Protein AF-A0A0Q4G866-F1 (afdb_monomer)

pLDDT: mean 86.42, std 5.1, range [59.03, 91.69]

Mean predicted aligned error: 4.07 Å

Sequence (59 aa):
MTQKDRSDLVGQLAAGAAVDRRFPRTGDPEAVRKHLSAMQAEGDMFAAVDDAESDWLSA

Solvent-accessible surface area (backbone atoms only — not comparable to full-atom values): 3525 Å² total; per-residue (Å²): 136,62,61,54,78,42,92,51,56,43,8,54,49,38,49,54,46,71,74,38,85,83,49,61,85,88,53,56,73,65,50,47,52,52,52,39,58,75,68,66,55,57,72,66,58,53,52,21,50,54,51,50,48,53,53,58,78,73,107

Radius of gyration: 10.65 Å; Cα contacts (8 Å, |Δi|>4): 41; chains: 1; bounding box: 24×22×28 Å

Structure (mmCIF, N/CA/C/O backbone):
data_AF-A0A0Q4G866-F1
#
_entry.id   AF-A0A0Q4G866-F1
#
loop_
_atom_site.group_PDB
_atom_site.id
_atom_site.type_symbol
_atom_site.label_atom_id
_atom_site.label_alt_id
_atom_site.label_comp_id
_atom_site.label_asym_id
_atom_site.label_entity_id
_atom_site.label_seq_id
_atom_site.pdbx_PDB_ins_code
_atom_s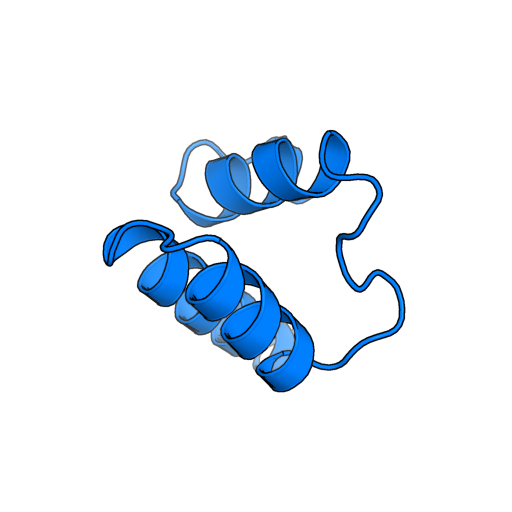ite.Cartn_x
_atom_site.Cartn_y
_atom_site.Cartn_z
_atom_site.occupancy
_atom_site.B_iso_or_equiv
_atom_site.auth_seq_id
_atom_site.auth_comp_id
_atom_site.auth_asym_id
_atom_site.auth_atom_id
_atom_site.pdbx_PDB_model_num
ATOM 1 N N . MET A 1 1 ? -11.443 -12.104 6.517 1.00 59.03 1 MET A N 1
ATOM 2 C CA . MET A 1 1 ? -11.927 -11.118 5.527 1.00 59.03 1 MET A CA 1
ATOM 3 C C . MET A 1 1 ? -10.778 -10.800 4.588 1.00 59.03 1 MET A C 1
ATOM 5 O O . MET A 1 1 ? -9.653 -10.715 5.064 1.00 59.03 1 MET A O 1
ATOM 9 N N . THR A 1 2 ? -11.017 -10.707 3.281 1.00 76.50 2 THR A N 1
ATOM 10 C CA . THR A 1 2 ? -9.988 -10.272 2.325 1.00 76.50 2 THR A CA 1
ATOM 11 C C . THR A 1 2 ? -10.116 -8.760 2.138 1.00 76.50 2 THR A C 1
ATOM 13 O O . THR A 1 2 ? -11.229 -8.251 2.108 1.00 76.50 2 THR A O 1
ATOM 16 N N . GLN A 1 3 ? -9.000 -8.031 2.016 1.00 80.25 3 GLN A N 1
ATOM 17 C CA . GLN A 1 3 ? -9.012 -6.555 1.970 1.00 80.2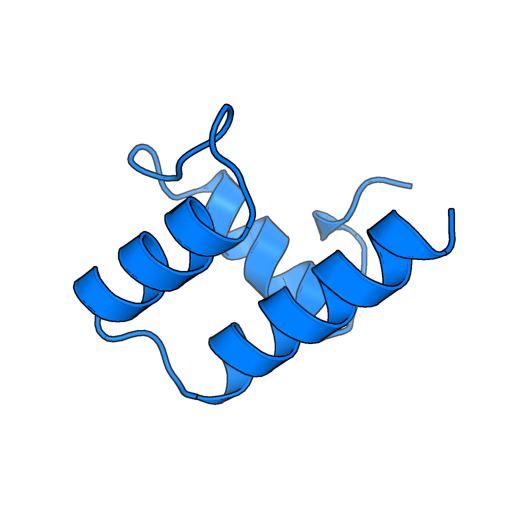5 3 GLN A CA 1
ATOM 18 C C . GLN A 1 3 ? -9.918 -5.988 0.858 1.00 80.25 3 GLN A C 1
ATOM 20 O O . GLN A 1 3 ? -10.566 -4.974 1.061 1.00 80.25 3 GLN A O 1
ATOM 25 N N . LYS A 1 4 ? -10.056 -6.697 -0.271 1.00 77.88 4 LYS A N 1
ATOM 26 C CA . LYS A 1 4 ? -10.938 -6.341 -1.403 1.00 77.88 4 LYS A CA 1
ATOM 27 C C . LYS A 1 4 ? -12.440 -6.285 -1.083 1.00 77.88 4 LYS A C 1
ATOM 29 O O . LYS A 1 4 ? -13.188 -5.733 -1.876 1.00 77.88 4 LYS A O 1
ATOM 34 N N . ASP A 1 5 ? -12.880 -6.900 0.015 1.00 82.31 5 ASP A N 1
ATOM 35 C CA . ASP A 1 5 ? -14.290 -6.905 0.428 1.00 82.31 5 ASP A CA 1
ATOM 36 C C . ASP A 1 5 ? -14.631 -5.693 1.317 1.00 82.31 5 ASP A C 1
ATOM 38 O O . ASP A 1 5 ? -15.779 -5.536 1.735 1.00 82.31 5 ASP A O 1
ATOM 42 N N . ARG A 1 6 ? -13.648 -4.829 1.622 1.00 83.69 6 ARG A N 1
ATOM 43 C CA . ARG A 1 6 ? -13.883 -3.566 2.328 1.00 83.69 6 ARG A CA 1
ATOM 44 C C . ARG A 1 6 ? -14.538 -2.549 1.392 1.00 83.69 6 ARG A C 1
ATOM 46 O O . ARG A 1 6 ? -14.233 -2.484 0.206 1.00 83.69 6 ARG A O 1
ATOM 53 N N . SER A 1 7 ? -15.424 -1.728 1.945 1.00 86.25 7 SER A N 1
ATOM 54 C CA . SER A 1 7 ? -16.102 -0.637 1.232 1.00 86.25 7 SER A CA 1
ATOM 55 C C . SER A 1 7 ? -15.373 0.711 1.327 1.00 86.25 7 SER A C 1
ATOM 57 O O . SER A 1 7 ? -15.862 1.709 0.806 1.00 86.25 7 SER A O 1
ATOM 59 N N . ASP A 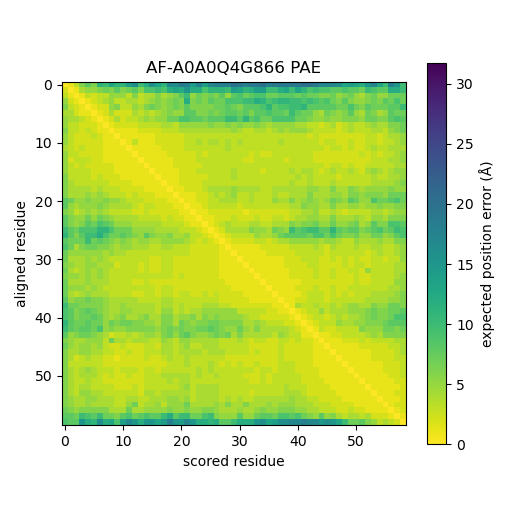1 8 ? -14.231 0.756 2.011 1.00 88.06 8 ASP A N 1
ATOM 60 C CA . ASP A 1 8 ? -13.392 1.943 2.166 1.00 88.06 8 ASP A CA 1
ATOM 61 C C . ASP A 1 8 ? -12.278 2.010 1.104 1.00 88.06 8 ASP A C 1
ATOM 63 O O . ASP A 1 8 ? -12.206 1.199 0.175 1.00 88.06 8 ASP A O 1
ATOM 67 N N . LEU A 1 9 ? -11.412 3.018 1.220 1.00 86.88 9 LEU A N 1
ATOM 68 C CA . LEU A 1 9 ? -10.320 3.254 0.277 1.00 86.88 9 LEU A CA 1
ATOM 69 C C . LEU A 1 9 ? -9.325 2.083 0.218 1.00 86.88 9 LEU A C 1
ATOM 71 O O . LEU A 1 9 ? -8.825 1.770 -0.862 1.00 86.88 9 LEU A O 1
ATOM 75 N N . VAL A 1 10 ? -9.100 1.368 1.326 1.00 89.75 10 VAL A N 1
ATOM 76 C CA . VAL A 1 10 ? -8.255 0.161 1.352 1.00 89.75 10 VAL A CA 1
ATOM 77 C C . VAL A 1 10 ? -8.856 -0.949 0.484 1.00 89.75 10 VAL A C 1
ATOM 79 O O . VAL A 1 10 ? -8.130 -1.643 -0.231 1.00 89.75 10 VAL A O 1
ATOM 82 N N . GLY A 1 11 ? -10.184 -1.091 0.480 1.00 89.44 11 GLY A N 1
ATOM 83 C CA . GLY A 1 11 ? -10.885 -2.009 -0.419 1.00 89.44 11 GLY A CA 1
ATOM 84 C C . GLY A 1 11 ? -10.724 -1.657 -1.896 1.00 89.44 11 GLY A C 1
ATOM 85 O O . GLY A 1 11 ? -10.445 -2.536 -2.717 1.00 89.44 11 GLY A O 1
ATOM 86 N N . GLN A 1 12 ? -10.809 -0.368 -2.233 1.00 88.50 12 GLN A N 1
ATOM 87 C CA . GLN A 1 12 ? -10.585 0.123 -3.599 1.00 88.50 12 GLN A CA 1
ATOM 88 C C . GLN A 1 12 ? -9.131 -0.079 -4.049 1.00 88.50 12 GLN A C 1
ATOM 90 O O . GLN A 1 12 ? -8.889 -0.570 -5.155 1.00 88.50 12 GLN A O 1
ATOM 95 N N . LEU A 1 13 ? -8.165 0.199 -3.168 1.00 89.38 13 LEU A N 1
ATOM 96 C CA . LEU A 1 13 ? -6.747 -0.084 -3.389 1.00 89.38 13 LEU A CA 1
ATOM 97 C C . LEU A 1 13 ? -6.515 -1.582 -3.631 1.00 89.38 13 LEU A C 1
ATOM 99 O O . LEU A 1 13 ? -5.840 -1.959 -4.589 1.00 89.38 13 LEU A O 1
ATOM 103 N N . ALA A 1 14 ? -7.107 -2.450 -2.809 1.00 89.00 14 ALA A N 1
ATOM 104 C CA . ALA A 1 14 ? -6.981 -3.898 -2.948 1.00 89.00 14 ALA A CA 1
ATOM 105 C C . ALA A 1 14 ? -7.615 -4.423 -4.249 1.00 89.00 14 ALA A C 1
ATOM 107 O O . ALA A 1 14 ? -7.063 -5.329 -4.880 1.00 89.00 14 ALA A O 1
ATOM 108 N N . ALA A 1 15 ? -8.741 -3.852 -4.682 1.00 88.94 15 ALA A N 1
ATOM 109 C CA . ALA A 1 15 ? -9.359 -4.178 -5.965 1.00 88.94 15 ALA A CA 1
ATOM 110 C C . ALA A 1 15 ? -8.466 -3.763 -7.150 1.00 88.94 15 ALA A C 1
ATOM 112 O O . ALA A 1 15 ? -8.257 -4.559 -8.069 1.00 88.94 15 ALA A O 1
ATOM 113 N N . GLY A 1 16 ? -7.873 -2.564 -7.100 1.00 86.62 16 GLY A N 1
ATOM 114 C CA . GLY A 1 16 ? -6.903 -2.093 -8.094 1.00 86.62 16 GLY A CA 1
ATOM 115 C C . GLY A 1 16 ? -5.638 -2.958 -8.141 1.00 86.62 16 GLY A C 1
ATOM 116 O O . GLY A 1 16 ? -5.212 -3.400 -9.209 1.00 86.62 16 GLY A O 1
ATOM 117 N N . ALA A 1 17 ? -5.085 -3.299 -6.977 1.00 88.31 17 ALA A N 1
ATOM 118 C CA . ALA A 1 17 ? -3.931 -4.186 -6.849 1.00 88.31 17 ALA A CA 1
ATOM 119 C C . ALA A 1 17 ? -4.198 -5.600 -7.396 1.00 88.31 17 ALA A C 1
ATOM 121 O O . ALA A 1 17 ? -3.297 -6.247 -7.937 1.00 88.31 17 ALA A O 1
ATOM 122 N N . ALA A 1 18 ? -5.435 -6.095 -7.278 1.00 87.94 18 ALA A N 1
ATOM 123 C CA . ALA A 1 18 ? -5.811 -7.413 -7.782 1.00 87.94 18 ALA A CA 1
ATOM 124 C C . ALA A 1 18 ? -5.765 -7.492 -9.317 1.00 87.94 18 ALA A C 1
ATOM 126 O O . ALA A 1 18 ? -5.361 -8.525 -9.858 1.00 87.94 18 ALA A O 1
ATOM 127 N N . VAL A 1 19 ? -6.147 -6.416 -10.013 1.00 88.19 19 VAL A N 1
ATOM 128 C CA . VAL A 1 19 ? -6.119 -6.354 -11.485 1.00 88.19 19 VAL A CA 1
ATOM 129 C C . VAL A 1 19 ? -4.756 -5.930 -12.037 1.00 88.19 19 VAL A C 1
ATOM 131 O O . VAL A 1 19 ? -4.426 -6.246 -13.183 1.00 88.19 19 VAL A O 1
ATOM 134 N N . ASP A 1 20 ? -3.924 -5.275 -11.226 1.00 88.19 20 ASP A N 1
ATOM 135 C CA . ASP A 1 20 ? -2.586 -4.868 -11.629 1.00 88.19 20 ASP A CA 1
ATOM 136 C C . ASP A 1 20 ? -1.572 -6.024 -11.546 1.00 88.19 20 ASP A C 1
ATOM 138 O O . ASP A 1 20 ? -1.183 -6.545 -10.494 1.00 88.19 20 ASP A O 1
ATOM 142 N N . ARG A 1 21 ? -1.098 -6.448 -12.718 1.00 87.75 21 ARG A N 1
ATOM 143 C CA . ARG A 1 21 ? -0.120 -7.537 -12.843 1.00 87.75 21 ARG A CA 1
ATOM 144 C C . ARG A 1 21 ? 1.272 -7.125 -12.370 1.00 87.75 21 ARG A C 1
ATOM 146 O O . ARG A 1 21 ? 2.007 -7.997 -11.914 1.00 87.75 21 ARG A O 1
ATOM 153 N N . ARG A 1 22 ? 1.607 -5.834 -12.459 1.00 87.62 22 ARG A N 1
ATOM 154 C CA . ARG A 1 22 ? 2.886 -5.254 -12.023 1.00 87.62 22 ARG A CA 1
ATOM 155 C C . ARG A 1 22 ? 2.890 -4.904 -10.536 1.00 87.62 22 ARG A C 1
ATOM 157 O O . ARG A 1 22 ? 3.944 -4.547 -10.024 1.00 87.62 22 ARG A O 1
ATOM 164 N N . PHE A 1 23 ? 1.749 -5.036 -9.856 1.00 89.00 23 PHE A N 1
ATOM 165 C CA . PHE A 1 23 ? 1.644 -4.753 -8.432 1.00 89.00 23 PHE A CA 1
ATOM 166 C C . PHE A 1 23 ? 2.679 -5.557 -7.620 1.00 89.00 23 PHE A C 1
ATOM 168 O O . PHE A 1 23 ? 2.780 -6.781 -7.801 1.00 89.00 23 PHE A O 1
ATOM 175 N N . PRO A 1 24 ? 3.434 -4.911 -6.714 1.00 88.62 24 PRO A N 1
ATOM 176 C 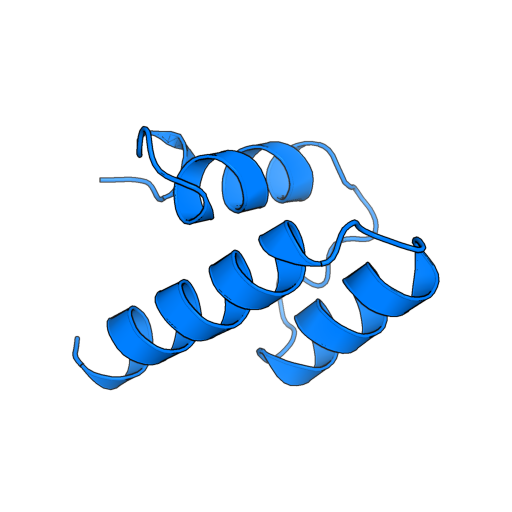CA . PRO A 1 24 ? 4.492 -5.558 -5.944 1.00 88.62 24 PRO A CA 1
ATOM 177 C C . PRO A 1 24 ? 3.915 -6.448 -4.828 1.00 88.62 24 PRO A C 1
ATOM 179 O O . PRO A 1 24 ? 3.831 -6.056 -3.672 1.00 88.62 24 PRO A O 1
ATOM 182 N N . ARG A 1 25 ? 3.534 -7.689 -5.166 1.00 85.44 25 ARG A N 1
ATOM 183 C CA . ARG A 1 25 ? 2.916 -8.659 -4.228 1.00 85.44 25 ARG A CA 1
ATOM 184 C C . ARG A 1 25 ? 3.839 -9.154 -3.112 1.00 85.44 25 ARG A C 1
ATOM 186 O O . ARG A 1 25 ? 3.354 -9.648 -2.103 1.00 85.44 25 ARG A O 1
ATOM 193 N N . THR A 1 26 ? 5.148 -9.079 -3.323 1.00 83.31 26 THR A N 1
ATOM 194 C CA . THR A 1 26 ? 6.183 -9.470 -2.352 1.00 83.31 26 THR A CA 1
ATOM 195 C C . THR A 1 26 ? 6.990 -8.264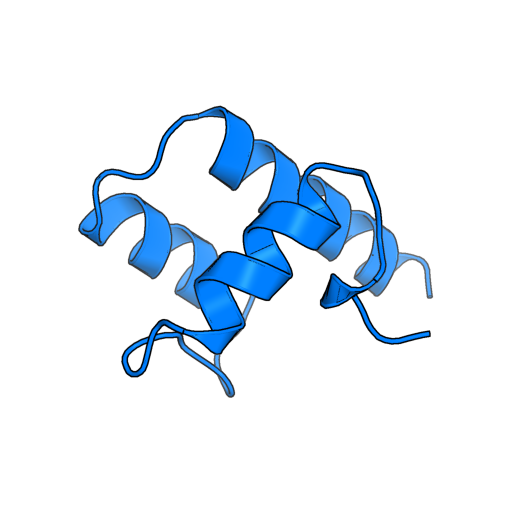 -1.871 1.00 83.31 26 THR A C 1
ATOM 197 O O . THR A 1 26 ? 8.072 -8.443 -1.318 1.00 83.31 26 THR A O 1
ATOM 200 N N . GLY A 1 27 ? 6.523 -7.049 -2.175 1.00 80.56 27 GLY A N 1
ATOM 201 C CA . GLY A 1 27 ? 7.167 -5.807 -1.766 1.00 80.56 27 GLY A CA 1
ATOM 202 C C . GLY A 1 27 ? 6.676 -5.329 -0.405 1.00 80.56 27 GLY A C 1
ATOM 203 O O . GLY A 1 27 ? 5.660 -5.789 0.110 1.00 80.56 27 GLY A O 1
ATOM 204 N N . ASP A 1 28 ? 7.417 -4.389 0.158 1.00 85.69 28 ASP A N 1
ATOM 205 C CA . ASP A 1 28 ? 7.065 -3.636 1.356 1.00 85.69 28 ASP A CA 1
ATOM 206 C C . ASP A 1 28 ? 6.148 -2.432 1.015 1.00 85.69 28 ASP A C 1
ATOM 208 O O . ASP A 1 28 ? 5.961 -2.106 -0.166 1.00 85.69 28 ASP A O 1
ATOM 212 N N . PRO A 1 29 ? 5.559 -1.748 2.014 1.00 85.69 29 PRO A N 1
ATOM 213 C CA . PRO A 1 29 ? 4.679 -0.603 1.773 1.00 85.69 29 PRO A CA 1
ATOM 214 C C . PRO A 1 29 ? 5.326 0.515 0.942 1.00 85.69 29 PRO A C 1
ATOM 216 O O . PRO A 1 29 ? 4.648 1.160 0.140 1.00 85.69 29 PRO A O 1
ATOM 219 N N . GLU A 1 30 ? 6.644 0.726 1.047 1.00 87.81 30 GLU A N 1
ATOM 220 C CA . GLU A 1 30 ? 7.350 1.719 0.232 1.00 87.81 30 GLU A CA 1
ATOM 221 C C . GLU A 1 30 ? 7.374 1.314 -1.249 1.00 87.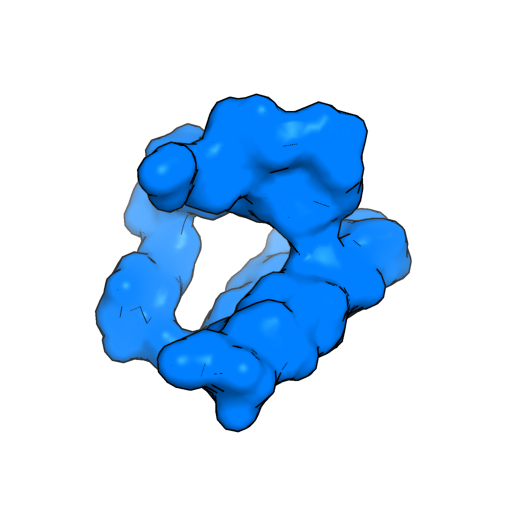81 30 GLU A C 1
ATOM 223 O O . GLU A 1 30 ? 7.203 2.164 -2.128 1.00 87.81 30 GLU A O 1
ATOM 228 N N . ALA A 1 31 ? 7.516 0.019 -1.548 1.00 90.38 31 ALA A N 1
ATOM 229 C CA . ALA A 1 31 ? 7.396 -0.498 -2.910 1.00 90.38 31 ALA A CA 1
ATOM 230 C C . ALA A 1 31 ? 5.992 -0.254 -3.490 1.00 90.38 31 ALA A C 1
ATOM 232 O O . ALA A 1 31 ? 5.871 0.129 -4.657 1.00 90.38 31 ALA A O 1
ATOM 233 N N . VAL A 1 32 ? 4.940 -0.405 -2.676 1.00 89.88 32 VAL A N 1
ATOM 234 C CA . 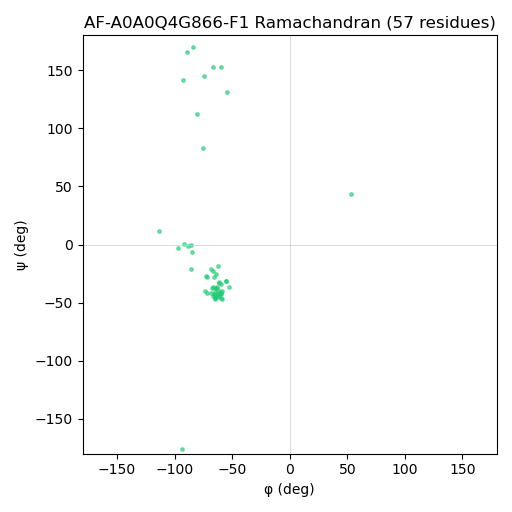VAL A 1 32 ? 3.557 -0.086 -3.074 1.00 89.88 32 VAL A CA 1
ATOM 235 C C . VAL A 1 32 ? 3.403 1.413 -3.346 1.00 89.88 32 VAL A C 1
ATOM 237 O O . VAL A 1 32 ? 2.896 1.783 -4.407 1.00 89.88 32 VAL A O 1
ATOM 240 N N . ARG A 1 33 ? 3.911 2.287 -2.463 1.00 89.56 33 ARG A N 1
ATOM 241 C CA . ARG A 1 33 ? 3.886 3.750 -2.665 1.00 89.56 33 ARG A CA 1
ATOM 242 C C . ARG A 1 33 ? 4.628 4.159 -3.942 1.00 89.56 33 ARG A C 1
ATOM 244 O O . ARG A 1 33 ? 4.095 4.925 -4.740 1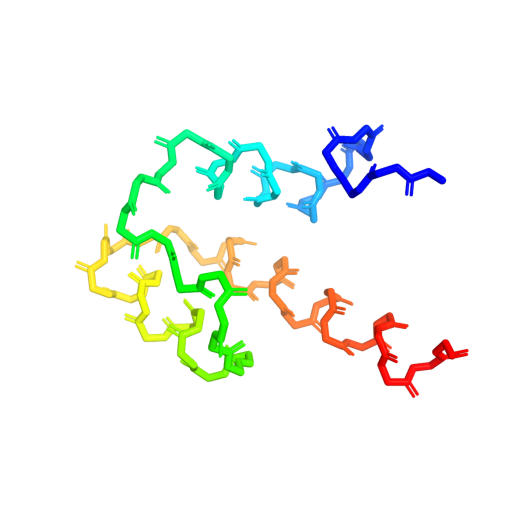.00 89.56 33 ARG A O 1
ATOM 251 N N . LYS A 1 34 ? 5.828 3.621 -4.191 1.00 90.88 34 LYS A N 1
ATOM 252 C CA . LYS A 1 34 ? 6.596 3.888 -5.425 1.00 90.88 34 LYS A CA 1
ATOM 253 C C . LYS A 1 34 ? 5.846 3.445 -6.676 1.00 90.88 34 LYS A C 1
ATOM 255 O O . LYS A 1 34 ? 5.862 4.157 -7.679 1.00 90.88 34 LYS A O 1
ATOM 260 N N . HIS A 1 35 ? 5.186 2.292 -6.617 1.00 90.94 35 HIS A N 1
ATOM 261 C CA . HIS A 1 35 ? 4.382 1.774 -7.717 1.00 90.94 35 HIS A CA 1
ATOM 262 C C . HIS A 1 35 ? 3.174 2.673 -8.019 1.00 90.94 35 HIS A C 1
ATOM 264 O O . HIS A 1 35 ? 2.954 3.031 -9.175 1.00 90.94 35 HIS A O 1
ATOM 270 N N . LEU A 1 36 ? 2.448 3.122 -6.989 1.00 89.31 36 LEU A N 1
ATOM 271 C CA . LEU A 1 36 ? 1.350 4.085 -7.139 1.00 89.31 36 LEU A CA 1
ATOM 272 C C . LEU A 1 36 ? 1.829 5.426 -7.711 1.00 89.31 36 LEU A C 1
ATOM 274 O O . LEU A 1 36 ? 1.220 5.941 -8.649 1.00 89.31 36 LEU A O 1
ATOM 278 N N . SER A 1 37 ? 2.963 5.948 -7.233 1.00 89.12 37 SER A N 1
ATOM 279 C CA . SER A 1 37 ? 3.585 7.160 -7.786 1.00 89.12 37 SER A CA 1
ATOM 280 C C . SER A 1 37 ? 3.959 7.005 -9.258 1.00 89.12 37 SER A C 1
ATOM 282 O O . SER A 1 37 ? 3.703 7.905 -10.055 1.00 89.12 37 SER A O 1
ATOM 284 N N . ALA A 1 38 ? 4.521 5.858 -9.650 1.00 89.44 38 ALA A N 1
ATOM 285 C CA . ALA A 1 38 ? 4.874 5.581 -11.042 1.00 89.44 38 ALA A CA 1
ATOM 286 C C . ALA A 1 38 ? 3.647 5.493 -11.965 1.00 89.44 38 ALA A C 1
ATOM 288 O O . ALA A 1 38 ? 3.749 5.797 -13.152 1.00 89.44 38 ALA A O 1
ATOM 289 N N . MET A 1 39 ? 2.489 5.098 -11.430 1.00 88.06 39 MET A N 1
ATOM 290 C CA . MET A 1 39 ? 1.217 5.088 -12.159 1.00 88.06 39 MET A CA 1
ATOM 291 C C . MET A 1 39 ? 0.484 6.431 -12.130 1.00 88.06 39 MET A C 1
ATOM 293 O O . MET A 1 39 ? -0.585 6.531 -12.724 1.00 88.06 39 MET A O 1
ATOM 297 N N . GLN A 1 40 ? 1.046 7.447 -11.464 1.00 86.00 40 GLN A N 1
ATOM 298 C CA . GLN A 1 40 ? 0.382 8.727 -11.210 1.00 86.00 40 GLN A CA 1
ATOM 299 C C . GLN A 1 40 ? -0.990 8.537 -10.548 1.00 86.00 40 GLN A C 1
ATOM 301 O O . GLN A 1 40 ? -1.972 9.163 -10.941 1.00 86.00 40 GLN A O 1
ATOM 306 N N . ALA A 1 41 ? -1.056 7.632 -9.567 1.00 85.56 41 ALA A N 1
ATOM 307 C CA . ALA A 1 41 ? -2.271 7.388 -8.807 1.00 85.56 41 ALA A CA 1
ATOM 308 C C . ALA A 1 41 ? -2.741 8.658 -8.079 1.00 85.56 41 ALA A C 1
ATOM 310 O O . ALA A 1 41 ? -1.946 9.534 -7.730 1.00 85.56 41 ALA A O 1
ATOM 311 N N . GLU A 1 42 ? -4.047 8.743 -7.846 1.00 86.12 42 GLU A N 1
ATOM 312 C CA . GLU A 1 42 ? -4.667 9.866 -7.147 1.00 86.12 42 GLU A CA 1
ATOM 313 C C . GLU A 1 42 ? -4.237 9.911 -5.673 1.00 86.12 42 GLU A C 1
ATOM 315 O O . GLU A 1 42 ? -3.923 8.882 -5.073 1.00 86.12 42 GLU A O 1
ATOM 320 N N . GLY A 1 43 ? -4.239 11.110 -5.077 1.00 81.19 43 GLY A N 1
ATOM 321 C CA . GLY A 1 43 ? -3.816 11.332 -3.686 1.00 81.19 43 GLY A CA 1
ATOM 322 C C . GLY A 1 43 ? -4.528 10.425 -2.674 1.00 81.19 43 GLY A C 1
ATOM 323 O O . GLY A 1 43 ? -3.894 9.911 -1.755 1.00 81.19 43 GLY A O 1
ATOM 324 N N . A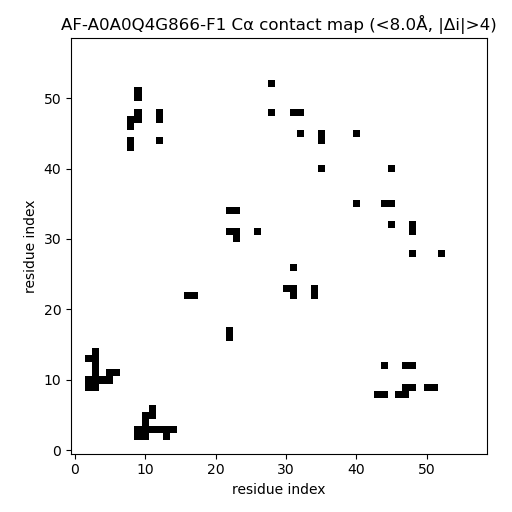SP A 1 44 ? -5.810 10.142 -2.903 1.00 85.94 44 ASP A N 1
ATOM 325 C CA . ASP A 1 44 ? -6.626 9.279 -2.042 1.00 85.94 44 ASP A CA 1
ATOM 326 C C . ASP A 1 44 ? -6.130 7.820 -2.012 1.00 85.94 44 ASP A C 1
ATOM 328 O O . ASP A 1 44 ? -6.301 7.120 -1.014 1.00 85.94 44 ASP A O 1
ATOM 332 N N . MET A 1 45 ? -5.442 7.359 -3.066 1.00 86.56 45 MET A N 1
ATOM 333 C CA . MET A 1 45 ? -4.832 6.024 -3.090 1.00 86.56 45 MET A CA 1
ATOM 334 C C . MET A 1 45 ? -3.596 5.929 -2.195 1.00 86.56 45 MET A C 1
ATOM 336 O O . MET A 1 45 ? -3.286 4.845 -1.708 1.00 86.56 45 MET A O 1
ATOM 340 N N . PHE A 1 46 ? -2.896 7.040 -1.952 1.00 87.25 46 PHE A N 1
ATOM 341 C CA . PHE A 1 46 ? -1.790 7.064 -0.993 1.00 87.25 46 PHE A CA 1
ATOM 342 C C . PHE A 1 46 ? -2.307 7.008 0.442 1.00 87.25 46 PHE A C 1
ATOM 344 O O . PHE A 1 46 ? -1.771 6.239 1.235 1.00 87.25 46 PHE A O 1
ATOM 351 N N . ALA A 1 47 ? -3.405 7.713 0.736 1.00 88.69 47 ALA A N 1
ATOM 352 C CA . ALA A 1 47 ? -4.082 7.612 2.029 1.00 88.69 47 ALA A CA 1
ATOM 353 C C . ALA A 1 47 ? -4.531 6.168 2.319 1.00 88.69 47 ALA A C 1
ATOM 355 O O . ALA A 1 47 ? -4.329 5.663 3.419 1.00 88.69 47 ALA A O 1
ATOM 356 N N . ALA A 1 48 ? -5.031 5.452 1.305 1.00 91.06 48 ALA A N 1
ATOM 357 C CA . ALA A 1 48 ? -5.371 4.034 1.428 1.00 91.06 48 ALA A CA 1
ATOM 358 C C . ALA A 1 48 ? -4.171 3.144 1.810 1.00 91.06 48 ALA A C 1
ATOM 360 O O . ALA A 1 48 ? -4.342 2.146 2.509 1.00 91.06 48 ALA A O 1
ATOM 361 N N . VAL A 1 49 ? -2.959 3.469 1.340 1.00 89.75 49 VAL A N 1
ATOM 362 C CA . VAL A 1 49 ? -1.740 2.730 1.709 1.00 89.75 49 VAL A CA 1
ATOM 363 C C . VAL A 1 49 ? -1.339 3.024 3.150 1.00 89.75 49 VAL A C 1
ATOM 365 O O . VAL A 1 49 ? -0.976 2.092 3.862 1.00 89.75 49 VAL A O 1
ATOM 368 N N . ASP A 1 50 ? -1.426 4.281 3.583 1.00 90.56 50 ASP A N 1
ATOM 369 C CA . ASP A 1 50 ? -1.096 4.687 4.954 1.00 90.56 50 ASP A CA 1
ATOM 370 C C . ASP A 1 50 ? -2.063 4.065 5.980 1.00 90.56 50 ASP A C 1
ATOM 372 O O . ASP A 1 50 ? -1.632 3.561 7.023 1.00 90.56 50 ASP A O 1
ATOM 376 N N . ASP A 1 51 ? -3.358 4.017 5.654 1.00 89.06 51 ASP A N 1
ATOM 377 C CA . ASP A 1 51 ? -4.377 3.345 6.468 1.00 89.06 51 ASP A CA 1
ATOM 378 C C . ASP A 1 51 ? -4.127 1.831 6.531 1.00 89.06 51 ASP A C 1
ATOM 380 O O . ASP A 1 51 ? -4.128 1.236 7.610 1.00 89.06 51 ASP A O 1
ATOM 384 N N . ALA A 1 52 ? -3.848 1.195 5.387 1.00 89.12 52 ALA A N 1
ATOM 385 C CA . ALA A 1 52 ? -3.542 -0.234 5.335 1.00 89.12 52 ALA A CA 1
ATOM 386 C C . ALA A 1 52 ? -2.253 -0.594 6.100 1.00 89.12 52 ALA A C 1
ATOM 388 O O . ALA A 1 52 ? -2.183 -1.655 6.721 1.00 89.12 52 ALA A O 1
ATOM 389 N N . GLU A 1 53 ? -1.235 0.272 6.062 1.00 91.69 53 GLU A N 1
ATOM 390 C CA . GLU A 1 53 ? 0.005 0.119 6.832 1.00 91.69 53 GLU A CA 1
ATOM 391 C C . GLU A 1 53 ? -0.258 0.250 8.338 1.00 91.69 53 GLU A C 1
ATOM 393 O O . GLU A 1 53 ? 0.211 -0.582 9.115 1.00 91.69 53 GLU A O 1
ATOM 398 N N . SER A 1 54 ? -1.058 1.237 8.750 1.00 89.19 54 SER A N 1
ATOM 399 C CA . SER A 1 54 ? -1.443 1.434 10.153 1.00 89.19 54 SER A CA 1
ATOM 400 C C . SER A 1 54 ? -2.232 0.245 10.711 1.00 89.19 54 SER A C 1
ATOM 402 O O . SER A 1 54 ? -1.942 -0.221 11.817 1.00 89.19 54 SER A O 1
ATOM 404 N N . ASP A 1 55 ? -3.184 -0.284 9.934 1.00 86.44 55 ASP A N 1
ATOM 405 C CA . ASP A 1 55 ? -3.936 -1.499 10.269 1.00 86.44 55 ASP A CA 1
ATOM 406 C C . ASP A 1 55 ? -3.000 -2.707 10.430 1.00 86.44 55 ASP A C 1
ATOM 408 O O . ASP A 1 55 ? -3.160 -3.496 11.359 1.00 86.44 55 ASP A O 1
ATOM 412 N N . TRP A 1 56 ? -2.005 -2.855 9.546 1.00 86.19 56 TRP A N 1
ATOM 413 C CA . TRP A 1 56 ? -1.052 -3.967 9.593 1.00 86.19 56 TRP A CA 1
ATOM 414 C C . TRP A 1 56 ? -0.118 -3.900 10.803 1.00 86.19 56 TRP A C 1
ATOM 416 O O . TRP A 1 56 ? 0.118 -4.921 11.442 1.00 86.19 56 TRP A O 1
ATOM 426 N N . LEU A 1 57 ? 0.389 -2.713 11.139 1.00 87.31 57 LEU A N 1
ATOM 427 C CA . LEU A 1 57 ? 1.245 -2.510 12.313 1.00 87.31 57 LEU A CA 1
ATOM 428 C C . LEU A 1 57 ? 0.494 -2.695 13.641 1.00 87.31 57 LEU A C 1
ATOM 430 O O . LEU A 1 57 ? 1.126 -2.917 14.673 1.00 87.31 57 LEU A O 1
ATOM 434 N N . SER A 1 58 ? -0.835 -2.583 13.614 1.00 84.19 58 SER A N 1
ATOM 435 C CA . SER A 1 58 ? -1.707 -2.703 14.788 1.00 84.19 58 SER A CA 1
ATOM 436 C C . SER A 1 58 ? -2.334 -4.097 14.957 1.00 84.19 58 SER A C 1
ATOM 438 O O . SER A 1 58 ? -3.065 -4.307 15.929 1.00 84.19 58 SER A O 1
ATOM 440 N N . ALA A 1 59 ? -2.086 -5.022 14.023 1.00 72.88 59 ALA A N 1
ATOM 441 C CA . ALA A 1 59 ? -2.625 -6.387 13.992 1.00 72.88 59 ALA A CA 1
ATOM 442 C C . ALA A 1 59 ? -1.644 -7.421 14.565 1.00 72.88 59 ALA A C 1
ATOM 444 O O . ALA A 1 59 ? -2.133 -8.377 15.213 1.00 72.88 59 ALA A O 1
#

Secondary structure (DSSP, 8-state):
--GGG-SSHHHHHHHHHHH-TTS-TTS-HHHHHHHHHHTT--HHHHHHHHHHHHHHHT-

Foldseek 3Di:
DDQCVDPDLLVVLSVVLVPDPPRCPPDDLVSNVVVCVVVVHDPSNNVSSVVVVVVVVVD